Protein AF-A0ABD5JQX7-F1 (afdb_monomer_lite)

pLDDT: mean 82.48, std 14.22, range [42.78, 93.56]

Organism: NCBI:txid2479765

Foldseek 3Di:
DQDDPLDGRPFDALVSCCVSDPDDDSVVSQVVQVCQECVNDPLCRRQWHDPDDRTIDGRVNNVD

Structure (mmCIF, N/CA/C/O backbone):
data_AF-A0ABD5JQX7-F1
#
_entry.id   AF-A0ABD5JQX7-F1
#
loop_
_atom_site.group_PDB
_atom_site.id
_atom_site.type_symbol
_atom_site.label_atom_id
_atom_site.label_alt_id
_atom_site.label_comp_id
_atom_site.label_asym_id
_atom_site.label_entity_id
_atom_site.label_seq_id
_atom_site.pdbx_PD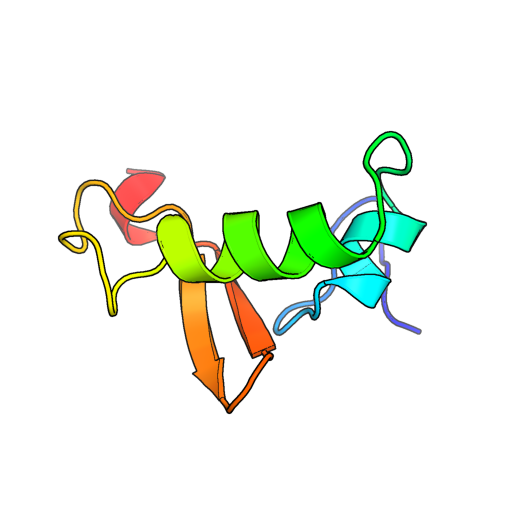B_ins_code
_atom_site.Cartn_x
_atom_site.Cartn_y
_atom_site.Cartn_z
_atom_site.occupancy
_atom_site.B_iso_or_equiv
_atom_site.auth_seq_id
_atom_site.auth_comp_id
_atom_site.auth_asym_id
_atom_site.auth_atom_id
_atom_site.pdbx_PDB_model_num
ATOM 1 N N . MET A 1 1 ? 11.996 -14.686 3.079 1.00 44.41 1 MET A N 1
ATOM 2 C CA . MET A 1 1 ? 11.104 -15.032 1.948 1.00 44.41 1 MET A CA 1
ATOM 3 C C . MET A 1 1 ? 9.776 -14.321 2.179 1.00 44.41 1 MET A C 1
ATOM 5 O O . MET A 1 1 ? 9.239 -14.483 3.262 1.00 44.41 1 MET A O 1
ATOM 9 N N . ALA A 1 2 ? 9.317 -13.474 1.250 1.00 50.94 2 ALA A N 1
ATOM 10 C CA . ALA A 1 2 ? 8.214 -12.516 1.469 1.00 50.94 2 ALA A CA 1
ATOM 11 C C . ALA A 1 2 ? 6.856 -12.945 0.870 1.00 50.94 2 ALA A C 1
ATOM 13 O O . ALA A 1 2 ? 5.943 -12.132 0.773 1.00 50.94 2 ALA A O 1
ATOM 14 N N . VAL A 1 3 ? 6.727 -14.204 0.441 1.00 42.78 3 VAL A N 1
ATOM 15 C CA . VAL A 1 3 ? 5.479 -14.748 -0.109 1.00 42.78 3 VAL A CA 1
ATOM 16 C C . VAL A 1 3 ? 5.343 -16.195 0.361 1.00 42.78 3 VAL A C 1
ATOM 18 O O . VAL A 1 3 ? 6.246 -17.004 0.139 1.00 42.78 3 VAL A O 1
ATOM 21 N N . ARG A 1 4 ? 4.230 -16.523 1.018 1.00 45.56 4 ARG A N 1
ATOM 22 C CA . ARG A 1 4 ? 3.792 -17.900 1.292 1.00 45.56 4 ARG A CA 1
ATOM 23 C C . ARG A 1 4 ? 2.386 -18.026 0.704 1.00 45.56 4 ARG A C 1
ATOM 25 O O . ARG A 1 4 ? 1.552 -17.185 0.976 1.00 45.56 4 ARG A O 1
ATOM 32 N N . LYS A 1 5 ? 2.149 -19.036 -0.142 1.00 50.16 5 LYS A N 1
ATOM 33 C CA . LYS A 1 5 ? 0.820 -19.376 -0.704 1.00 50.16 5 LYS A CA 1
ATOM 34 C C . LYS A 1 5 ? 0.054 -18.241 -1.424 1.00 50.16 5 LYS A C 1
ATOM 36 O O . LYS A 1 5 ? -1.166 -18.203 -1.379 1.00 50.16 5 LYS A O 1
ATOM 41 N N . GLY A 1 6 ? 0.743 -17.340 -2.129 1.00 53.62 6 GLY A N 1
ATOM 42 C CA . GLY A 1 6 ? 0.073 -16.221 -2.817 1.00 53.62 6 GLY A CA 1
ATOM 43 C C . GLY A 1 6 ? -0.367 -15.091 -1.880 1.00 53.62 6 GLY A C 1
ATOM 44 O O . GLY A 1 6 ? -0.959 -14.118 -2.332 1.00 53.62 6 GLY A O 1
ATOM 45 N N . GLU A 1 7 ? -0.022 -15.189 -0.597 1.00 62.81 7 GLU A N 1
ATOM 46 C CA . GLU A 1 7 ? -0.258 -14.159 0.402 1.00 62.81 7 GLU A CA 1
ATOM 47 C C . GLU A 1 7 ? 0.984 -13.265 0.487 1.00 62.81 7 GLU A C 1
ATOM 49 O O . GLU A 1 7 ? 2.127 -13.728 0.626 1.00 62.81 7 GLU A O 1
ATOM 54 N N . LEU A 1 8 ? 0.752 -11.963 0.337 1.00 71.12 8 LEU A N 1
ATOM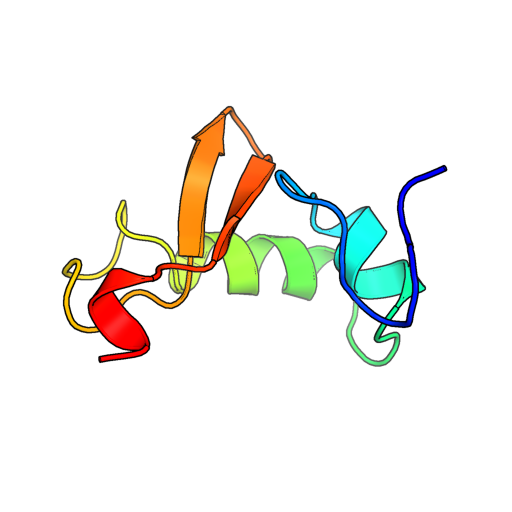 55 C CA . LEU A 1 8 ? 1.770 -10.933 0.456 1.00 71.12 8 LEU A CA 1
ATOM 56 C C . LEU A 1 8 ? 2.162 -10.823 1.933 1.00 71.12 8 LEU A C 1
ATOM 58 O O . LEU A 1 8 ? 1.322 -10.491 2.762 1.00 71.12 8 LEU A O 1
ATOM 62 N N . ALA A 1 9 ? 3.420 -11.119 2.275 1.00 79.44 9 ALA A N 1
ATOM 63 C CA . ALA A 1 9 ? 3.840 -11.099 3.673 1.00 79.44 9 ALA A CA 1
ATOM 64 C C . ALA A 1 9 ? 3.727 -9.685 4.257 1.00 79.44 9 ALA A C 1
ATOM 66 O O . ALA A 1 9 ? 4.318 -8.733 3.741 1.00 79.44 9 ALA A O 1
ATOM 67 N N . GLU A 1 10 ? 2.991 -9.569 5.356 1.00 81.56 10 GLU A N 1
ATOM 68 C CA . GLU A 1 10 ? 2.758 -8.301 6.029 1.00 81.56 10 GLU A CA 1
ATOM 69 C C . GLU A 1 10 ? 3.811 -8.051 7.122 1.00 81.56 10 GLU A C 1
ATOM 71 O O . GLU A 1 10 ? 4.184 -8.977 7.846 1.00 81.56 10 GLU A O 1
ATOM 76 N N . PRO A 1 11 ? 4.298 -6.807 7.285 1.00 88.50 11 PRO A N 1
ATOM 77 C CA . PRO A 1 11 ? 4.003 -5.636 6.463 1.00 88.50 11 PRO A CA 1
ATOM 78 C C . PRO A 1 11 ? 4.796 -5.611 5.145 1.00 88.50 11 PRO A C 1
ATOM 80 O O . PRO A 1 11 ? 5.997 -5.887 5.111 1.00 88.50 11 PRO A O 1
ATOM 83 N N . PHE A 1 12 ? 4.139 -5.179 4.071 1.00 89.25 12 PHE A N 1
ATOM 84 C CA . PHE A 1 12 ? 4.676 -5.138 2.713 1.00 89.25 12 PHE A CA 1
ATOM 85 C C . PHE A 1 12 ? 5.004 -3.723 2.233 1.00 89.25 12 PHE A C 1
ATOM 87 O O . PHE A 1 12 ? 4.536 -2.714 2.765 1.00 89.25 12 PHE A O 1
ATOM 94 N N . ARG A 1 13 ? 5.832 -3.644 1.186 1.00 91.25 13 ARG A N 1
ATOM 95 C CA . ARG A 1 13 ? 6.180 -2.399 0.488 1.00 91.25 13 ARG A CA 1
ATOM 96 C C . ARG A 1 13 ? 5.643 -2.408 -0.940 1.00 91.25 13 ARG A C 1
ATOM 98 O O . ARG A 1 13 ? 5.347 -3.461 -1.496 1.00 91.25 13 ARG A O 1
ATOM 105 N N . ALA A 1 14 ? 5.646 -1.240 -1.580 1.00 90.31 14 ALA A N 1
ATOM 106 C CA . ALA A 1 14 ? 5.321 -1.073 -3.002 1.00 90.31 14 ALA A CA 1
ATOM 107 C C . ALA A 1 14 ? 6.065 -2.067 -3.919 1.00 90.31 14 ALA A C 1
ATOM 109 O O . ALA A 1 14 ? 5.496 -2.605 -4.866 1.00 90.31 14 ALA A O 1
ATOM 110 N N . LEU A 1 15 ? 7.335 -2.349 -3.610 1.00 88.69 15 LEU A N 1
ATOM 111 C CA . LEU A 1 15 ? 8.141 -3.318 -4.353 1.00 88.69 15 LEU A CA 1
ATOM 112 C C . LEU A 1 15 ? 7.627 -4.757 -4.202 1.00 88.69 15 LEU A C 1
ATOM 114 O O . LEU A 1 15 ? 7.675 -5.519 -5.162 1.00 88.69 15 LEU A O 1
ATOM 118 N N . ASP A 1 16 ? 7.159 -5.126 -3.010 1.00 88.50 16 ASP A N 1
ATOM 119 C CA . ASP A 1 16 ? 6.651 -6.468 -2.733 1.00 88.50 16 ASP A CA 1
ATOM 120 C C . ASP A 1 16 ? 5.313 -6.677 -3.464 1.00 88.50 16 ASP A C 1
ATOM 122 O O . ASP A 1 16 ? 5.142 -7.693 -4.134 1.00 88.50 16 ASP A O 1
ATOM 126 N N . VAL A 1 17 ? 4.438 -5.660 -3.477 1.00 87.62 17 VAL A N 1
ATOM 127 C CA . VAL A 1 17 ? 3.206 -5.649 -4.291 1.00 87.62 17 VAL A CA 1
ATOM 128 C C . VAL A 1 17 ? 3.532 -5.812 -5.776 1.00 87.62 17 VAL A C 1
ATOM 130 O O . VAL A 1 17 ? 2.983 -6.692 -6.426 1.00 87.62 17 VAL A O 1
ATOM 133 N N . ARG A 1 18 ? 4.484 -5.035 -6.310 1.00 88.75 18 ARG A N 1
ATOM 134 C CA . ARG A 1 18 ? 4.910 -5.128 -7.718 1.00 88.75 18 ARG A CA 1
ATOM 135 C C . ARG A 1 18 ? 5.431 -6.516 -8.101 1.00 88.75 18 ARG A C 1
ATOM 137 O O . ARG A 1 18 ? 5.308 -6.909 -9.257 1.00 88.75 18 ARG A O 1
ATOM 144 N N . ARG A 1 19 ? 6.063 -7.236 -7.169 1.00 86.06 19 ARG A N 1
ATOM 145 C CA . ARG A 1 19 ? 6.580 -8.594 -7.415 1.00 86.06 19 ARG A CA 1
ATOM 146 C C . ARG A 1 19 ? 5.462 -9.623 -7.545 1.00 86.06 19 ARG A C 1
ATOM 148 O O . ARG A 1 19 ? 5.622 -10.563 -8.312 1.00 86.06 19 ARG A O 1
ATOM 155 N N . VAL A 1 20 ? 4.373 -9.450 -6.798 1.00 85.38 20 VAL A N 1
ATOM 156 C CA . VAL A 1 20 ? 3.220 -10.364 -6.809 1.00 85.38 20 VAL A CA 1
ATOM 157 C C . VAL A 1 20 ? 2.222 -9.990 -7.908 1.00 85.38 20 VAL A C 1
ATOM 159 O O . VAL A 1 20 ? 1.712 -10.868 -8.594 1.00 85.38 20 VAL A O 1
ATOM 162 N N . ALA A 1 21 ? 1.987 -8.694 -8.112 1.00 84.12 21 ALA A N 1
ATOM 163 C CA . ALA A 1 21 ? 1.059 -8.142 -9.091 1.00 84.12 21 ALA A CA 1
ATOM 164 C C . ALA A 1 21 ? 1.752 -7.055 -9.936 1.00 84.12 21 ALA A C 1
ATOM 166 O O . ALA A 1 21 ? 1.594 -5.858 -9.671 1.00 84.12 21 ALA A O 1
ATOM 167 N N . PRO A 1 22 ? 2.561 -7.442 -10.939 1.00 86.50 22 PRO A N 1
ATOM 168 C CA . PRO A 1 22 ? 3.112 -6.494 -11.896 1.00 8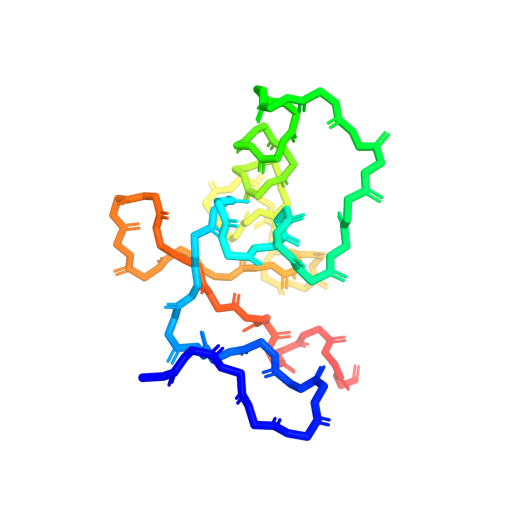6.50 22 PRO A CA 1
ATOM 169 C C . PRO A 1 22 ? 2.016 -5.998 -12.853 1.00 86.50 22 PRO A C 1
ATOM 171 O O . PRO A 1 22 ? 1.109 -6.738 -13.219 1.00 86.50 22 PRO A O 1
ATOM 174 N N . GLY A 1 23 ? 2.116 -4.746 -13.302 1.00 89.56 23 GLY A N 1
ATOM 175 C CA . GLY A 1 23 ? 1.170 -4.171 -14.270 1.00 89.56 23 GLY A CA 1
ATOM 176 C C . GLY A 1 23 ? 1.118 -2.645 -14.267 1.00 89.56 23 GLY A C 1
ATOM 177 O O . GLY A 1 23 ? 0.745 -2.033 -15.262 1.00 89.56 23 GLY A O 1
ATOM 178 N N . TRP A 1 24 ? 1.546 -2.010 -13.174 1.00 91.62 24 TRP A N 1
ATOM 179 C CA . TRP A 1 24 ? 1.644 -0.552 -13.081 1.00 91.62 24 TRP A CA 1
ATOM 180 C C . TRP A 1 24 ? 3.079 -0.035 -13.203 1.00 91.62 24 TRP A C 1
ATOM 182 O O . TRP A 1 24 ? 4.049 -0.763 -12.968 1.00 91.62 24 TRP A O 1
ATOM 192 N N . ALA A 1 25 ? 3.209 1.259 -13.510 1.00 91.44 25 ALA A N 1
ATOM 193 C CA . ALA A 1 25 ? 4.464 1.989 -13.370 1.00 91.44 25 ALA A CA 1
ATOM 194 C C . ALA A 1 25 ? 4.914 2.010 -11.899 1.00 91.44 25 ALA A C 1
ATOM 196 O O . ALA A 1 25 ? 4.090 2.079 -10.989 1.00 91.44 25 ALA A O 1
ATOM 197 N N . TYR A 1 26 ? 6.226 1.971 -11.651 1.00 86.12 26 TYR A N 1
ATOM 198 C CA . TYR A 1 26 ? 6.760 1.850 -10.288 1.00 86.12 26 TYR A CA 1
ATOM 199 C C . TYR A 1 26 ? 6.280 2.940 -9.303 1.00 86.12 26 TYR A C 1
ATOM 201 O O . TYR A 1 26 ? 5.908 2.572 -8.188 1.00 86.12 26 TYR A O 1
ATOM 209 N N . PRO A 1 27 ? 6.206 4.234 -9.680 1.00 91.94 27 PRO A N 1
ATOM 210 C CA . PRO A 1 27 ? 5.692 5.281 -8.790 1.00 91.94 27 PRO A CA 1
ATOM 211 C C . PRO A 1 27 ? 4.244 5.040 -8.345 1.00 91.94 27 PRO A C 1
ATOM 213 O O . PRO A 1 27 ? 3.915 5.260 -7.181 1.00 91.94 27 PRO A O 1
ATOM 216 N N . ARG A 1 28 ? 3.417 4.468 -9.228 1.00 93.56 28 ARG A N 1
ATOM 217 C CA . ARG A 1 28 ? 1.988 4.250 -8.984 1.00 93.56 28 ARG A CA 1
ATOM 218 C C . ARG A 1 28 ? 1.717 3.316 -7.809 1.00 93.56 28 ARG A C 1
ATOM 220 O O . ARG A 1 28 ? 0.713 3.479 -7.132 1.00 93.56 28 ARG A O 1
ATOM 227 N N . TYR A 1 29 ? 2.610 2.367 -7.517 1.00 91.94 29 TYR A N 1
ATOM 228 C CA . TYR A 1 29 ? 2.461 1.518 -6.327 1.00 91.94 29 TYR A CA 1
ATOM 229 C C . TYR A 1 29 ? 2.631 2.316 -5.030 1.00 91.94 29 TYR A C 1
ATOM 231 O O . TYR A 1 29 ? 1.958 2.028 -4.045 1.00 91.94 29 TYR A O 1
ATOM 239 N N . PHE A 1 30 ? 3.527 3.309 -5.005 1.00 90.75 30 PHE A N 1
ATOM 240 C CA . PHE A 1 30 ? 3.704 4.160 -3.826 1.00 90.75 30 PHE A CA 1
ATOM 241 C C . PHE A 1 30 ? 2.510 5.082 -3.631 1.00 90.75 30 PHE A C 1
ATOM 243 O O . PHE A 1 30 ? 2.035 5.203 -2.504 1.00 90.75 30 PHE A O 1
ATOM 250 N N . GLU A 1 31 ? 2.036 5.692 -4.718 1.00 92.56 31 GLU A N 1
ATOM 251 C CA . GLU A 1 31 ? 0.850 6.551 -4.724 1.00 92.56 31 GLU A CA 1
ATOM 252 C C . GLU A 1 31 ? -0.371 5.765 -4.256 1.00 92.56 31 GLU A C 1
ATOM 254 O O . GLU A 1 31 ? -0.968 6.127 -3.253 1.00 92.56 31 GLU A O 1
ATOM 259 N N . PHE A 1 32 ? -0.647 4.611 -4.867 1.00 91.88 32 PHE A N 1
ATOM 260 C CA . PHE A 1 32 ? -1.781 3.762 -4.508 1.00 91.88 32 PHE A CA 1
ATOM 261 C C . PHE A 1 32 ? -1.771 3.353 -3.028 1.00 91.88 32 PHE A C 1
ATOM 263 O O . PHE A 1 32 ? -2.770 3.508 -2.330 1.00 91.88 32 PHE A O 1
ATOM 270 N N . LEU A 1 33 ? -0.632 2.878 -2.511 1.00 91.88 33 LEU A N 1
ATOM 271 C CA . LEU A 1 33 ? -0.532 2.517 -1.095 1.00 91.88 33 LEU A CA 1
ATOM 272 C C . LEU A 1 33 ? -0.697 3.729 -0.172 1.00 91.88 33 LEU A C 1
ATOM 274 O O . LEU A 1 33 ? -1.290 3.605 0.894 1.00 91.88 33 LEU A O 1
ATOM 278 N N . ALA A 1 34 ? -0.165 4.891 -0.555 1.00 91.75 34 ALA A N 1
ATOM 279 C CA . ALA A 1 34 ? -0.274 6.101 0.246 1.00 91.75 34 ALA A CA 1
ATOM 280 C C . ALA A 1 34 ? -1.688 6.699 0.213 1.00 91.75 34 ALA A C 1
ATOM 282 O O . ALA A 1 34 ? -2.153 7.160 1.249 1.00 91.75 34 ALA A O 1
ATOM 283 N N . ASP A 1 35 ? -2.356 6.700 -0.940 1.00 92.75 35 ASP A N 1
ATOM 284 C CA . ASP A 1 35 ? -3.701 7.255 -1.139 1.00 92.75 35 ASP A CA 1
ATOM 285 C C . ASP A 1 35 ? -4.792 6.421 -0.483 1.00 92.75 35 ASP A C 1
ATOM 287 O O . ASP A 1 35 ? -5.756 6.979 0.031 1.00 92.75 35 ASP A O 1
ATOM 291 N N . HIS A 1 36 ? -4.613 5.103 -0.427 1.00 92.19 36 HIS A N 1
ATOM 292 C CA . HIS A 1 36 ? -5.591 4.187 0.151 1.00 92.19 36 HIS A CA 1
ATOM 293 C C . HIS A 1 36 ? -5.257 3.746 1.583 1.00 92.19 36 HIS A C 1
ATOM 295 O O . HIS A 1 36 ? -5.723 2.690 2.021 1.00 92.19 36 HIS A O 1
ATOM 301 N N . CYS A 1 37 ? -4.440 4.514 2.314 1.00 91.94 37 CYS A N 1
ATOM 302 C CA . CYS A 1 37 ? -4.116 4.209 3.708 1.00 91.94 37 CYS A CA 1
ATOM 303 C C . CYS A 1 37 ? -4.913 5.035 4.725 1.00 91.94 37 CYS A C 1
ATOM 305 O O . CYS A 1 37 ? -5.403 6.120 4.412 1.00 91.94 37 CYS A O 1
ATOM 307 N N . THR A 1 38 ? -4.976 4.542 5.964 1.00 90.31 38 THR A N 1
ATOM 308 C CA . THR A 1 38 ? -5.653 5.187 7.107 1.00 90.31 38 THR A CA 1
ATOM 309 C C . THR A 1 38 ? -5.139 6.588 7.455 1.00 90.31 38 THR A C 1
ATOM 311 O O . THR A 1 38 ? -5.800 7.303 8.198 1.00 90.31 38 THR A O 1
ATOM 314 N N . ASP A 1 39 ? -3.972 7.001 6.944 1.00 89.25 39 ASP A N 1
ATOM 315 C CA . ASP A 1 39 ? -3.469 8.372 7.131 1.00 89.25 39 ASP A CA 1
ATOM 316 C C . ASP A 1 39 ? -4.233 9.389 6.261 1.00 89.25 39 ASP A C 1
ATOM 318 O O . ASP A 1 39 ? -4.269 10.574 6.585 1.00 89.25 39 ASP A O 1
ATOM 322 N N . LYS A 1 40 ? -4.785 8.948 5.120 1.00 87.94 40 LYS A N 1
ATOM 323 C CA . LYS A 1 40 ? -5.482 9.804 4.142 1.00 87.94 40 LYS A CA 1
ATOM 324 C C . LYS A 1 40 ? -6.977 9.520 4.037 1.00 87.94 40 LYS A C 1
ATOM 326 O O . LYS A 1 40 ? -7.724 10.386 3.593 1.00 87.94 40 LYS A O 1
ATOM 331 N N . GLN A 1 41 ? -7.403 8.313 4.391 1.00 90.00 41 GLN A N 1
ATOM 332 C CA . GLN A 1 41 ? -8.792 7.871 4.328 1.00 90.00 41 GLN A CA 1
ATOM 333 C C . GLN A 1 41 ? -9.254 7.418 5.708 1.00 90.00 41 GLN A C 1
ATOM 335 O O . GLN A 1 41 ? -8.448 6.951 6.512 1.00 90.00 41 GLN A O 1
ATOM 340 N N . SER A 1 42 ? -10.556 7.517 5.966 1.00 85.56 42 SER A N 1
ATOM 341 C CA . SER A 1 42 ? -11.139 6.989 7.197 1.00 85.56 42 SER A CA 1
ATOM 342 C C . SER A 1 42 ? -10.906 5.473 7.314 1.00 85.56 42 SER A C 1
ATOM 344 O O . SER A 1 42 ? -10.846 4.790 6.284 1.00 85.56 42 SER A O 1
ATOM 346 N N . PRO A 1 43 ? -10.785 4.920 8.535 1.00 83.69 43 PRO A N 1
ATOM 347 C CA . PRO A 1 43 ? -10.512 3.496 8.750 1.00 83.69 43 PRO A CA 1
ATOM 348 C C . PRO A 1 43 ? -11.554 2.551 8.142 1.00 83.69 43 PRO A C 1
ATOM 350 O O . PRO A 1 43 ? -11.232 1.410 7.842 1.00 83.69 43 PRO A O 1
ATOM 353 N N . ASP A 1 44 ? -12.781 3.017 7.923 1.00 84.50 44 ASP A N 1
ATOM 354 C CA . ASP A 1 44 ? -13.861 2.279 7.263 1.00 84.50 44 ASP A CA 1
ATOM 355 C C . ASP A 1 44 ? -13.697 2.184 5.731 1.00 84.50 44 ASP A C 1
ATOM 357 O O . ASP A 1 44 ? -14.183 1.241 5.108 1.00 84.50 44 ASP A O 1
ATOM 361 N N . VAL A 1 45 ? -12.959 3.110 5.104 1.00 86.69 45 VAL A N 1
ATOM 362 C CA . VAL A 1 45 ? -12.736 3.132 3.642 1.00 86.69 45 VAL A CA 1
ATOM 363 C C . VAL A 1 45 ? -11.322 2.688 3.264 1.00 86.69 45 VAL A C 1
ATOM 365 O O . VAL A 1 45 ? -11.125 2.080 2.202 1.00 86.69 45 VAL A O 1
ATOM 368 N N . ALA A 1 46 ? -10.341 2.974 4.121 1.00 90.56 46 ALA A N 1
ATOM 369 C CA . ALA A 1 46 ? -8.933 2.699 3.879 1.00 90.56 46 ALA A CA 1
ATOM 370 C C . ALA A 1 46 ? -8.690 1.208 3.610 1.00 90.56 46 ALA A C 1
ATOM 372 O O . ALA A 1 46 ? -9.120 0.340 4.367 1.00 90.56 46 ALA A O 1
ATOM 373 N N . LEU A 1 47 ? -7.966 0.897 2.534 1.00 89.44 47 LEU A N 1
ATOM 374 C CA . LEU A 1 47 ? -7.560 -0.478 2.215 1.00 89.44 47 LEU A CA 1
ATOM 375 C C . LEU A 1 47 ? -6.348 -0.916 3.039 1.00 89.44 47 LEU A C 1
ATOM 377 O O . LEU A 1 47 ? -6.171 -2.106 3.300 1.00 89.44 47 LEU A O 1
ATOM 381 N N . PHE A 1 48 ? -5.502 0.042 3.418 1.00 91.38 48 PHE A N 1
ATOM 382 C CA . PHE A 1 48 ? -4.207 -0.221 4.024 1.00 91.38 48 PHE A CA 1
ATOM 3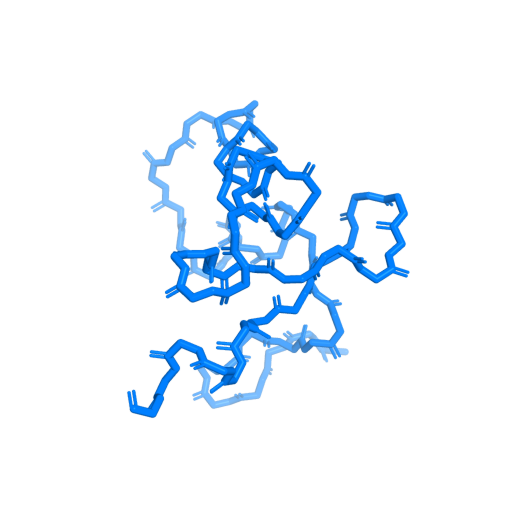83 C C . PHE A 1 48 ? -4.028 0.534 5.335 1.00 91.38 48 PHE A C 1
ATOM 385 O O . PHE A 1 48 ? -4.503 1.654 5.503 1.00 91.38 48 PHE A O 1
ATOM 392 N N . VAL A 1 49 ? -3.238 -0.031 6.238 1.00 91.38 49 VAL A N 1
ATOM 393 C CA . VAL A 1 49 ? -2.754 0.667 7.431 1.00 91.38 49 VAL A CA 1
ATOM 394 C C . VAL A 1 49 ? -1.255 0.875 7.280 1.00 91.38 49 VAL A C 1
ATOM 396 O O . VAL A 1 49 ? -0.505 -0.084 7.068 1.00 91.38 49 VAL A O 1
ATOM 399 N N . ARG A 1 50 ? -0.791 2.126 7.381 1.00 91.94 50 ARG A N 1
ATOM 400 C CA . ARG A 1 50 ? 0.644 2.422 7.363 1.00 91.94 50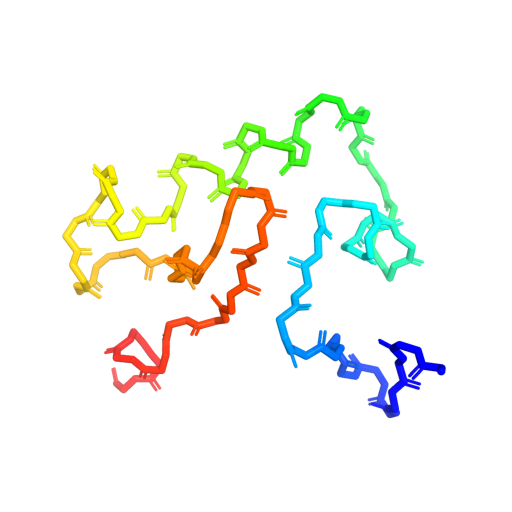 ARG A CA 1
ATOM 401 C C . ARG A 1 50 ? 1.232 2.116 8.739 1.00 91.94 50 ARG A C 1
ATOM 403 O O . ARG A 1 50 ? 0.935 2.791 9.713 1.00 91.94 50 ARG A O 1
ATOM 410 N N . VAL A 1 51 ? 2.099 1.108 8.810 1.00 90.94 51 VAL A N 1
ATOM 411 C CA . VAL A 1 51 ? 2.767 0.718 10.068 1.00 90.94 51 VAL A CA 1
ATOM 412 C C . VAL A 1 51 ? 4.138 1.375 10.235 1.00 90.94 51 VAL A C 1
ATOM 414 O O . VAL A 1 51 ? 4.647 1.494 11.343 1.00 90.94 51 VAL A O 1
ATOM 417 N N . ALA A 1 52 ? 4.764 1.777 9.126 1.00 88.12 52 ALA A N 1
ATOM 418 C CA . ALA A 1 52 ? 6.045 2.478 9.094 1.00 88.12 52 ALA A CA 1
ATOM 419 C C . ALA A 1 52 ? 6.205 3.217 7.756 1.00 88.12 52 ALA A C 1
ATOM 421 O O . ALA A 1 52 ? 5.454 2.985 6.807 1.00 88.12 52 ALA A O 1
ATOM 422 N N . LYS A 1 53 ? 7.223 4.079 7.637 1.00 85.56 53 LYS A N 1
ATOM 423 C CA . LYS A 1 53 ? 7.519 4.800 6.387 1.00 85.56 53 LYS A CA 1
ATOM 424 C C . LYS A 1 53 ? 7.664 3.820 5.211 1.00 85.56 53 LYS A C 1
ATOM 426 O O . LYS A 1 53 ? 8.617 3.047 5.145 1.00 85.56 53 LYS A O 1
ATOM 431 N N . GLY A 1 54 ? 6.701 3.859 4.286 1.00 86.88 54 GLY A N 1
ATOM 432 C CA . GLY A 1 54 ? 6.660 3.000 3.098 1.00 86.88 54 GLY A CA 1
ATOM 433 C C . GLY A 1 54 ? 6.328 1.525 3.358 1.00 86.88 54 GLY A C 1
ATOM 434 O O . GLY A 1 54 ? 6.530 0.713 2.455 1.00 86.88 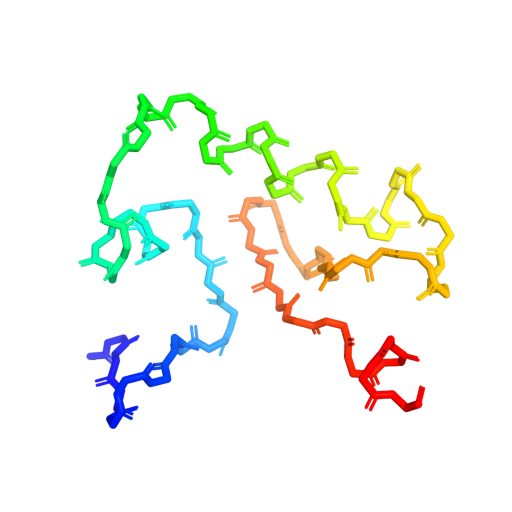54 GLY A O 1
ATOM 435 N N . ARG A 1 55 ? 5.847 1.173 4.558 1.00 90.69 55 ARG A N 1
ATOM 436 C CA . ARG A 1 55 ? 5.417 -0.180 4.934 1.00 90.69 55 ARG A CA 1
ATOM 437 C C . ARG A 1 55 ? 3.944 -0.181 5.322 1.00 90.69 55 ARG A C 1
ATOM 439 O O . ARG A 1 55 ? 3.523 0.622 6.157 1.00 90.69 55 ARG A O 1
ATOM 446 N N . TYR A 1 56 ? 3.200 -1.109 4.743 1.00 92.31 56 TYR A N 1
ATOM 447 C CA . TYR A 1 56 ? 1.752 -1.192 4.858 1.00 92.31 56 TYR A CA 1
ATOM 448 C C . TYR A 1 56 ? 1.321 -2.609 5.227 1.00 92.31 56 TYR A C 1
ATOM 450 O O . TYR A 1 56 ? 2.031 -3.574 4.953 1.00 92.31 56 TYR A O 1
ATOM 458 N N . ARG A 1 57 ? 0.155 -2.707 5.851 1.00 90.25 57 ARG A N 1
ATOM 459 C CA . ARG A 1 57 ? -0.618 -3.940 6.023 1.00 90.25 57 ARG A CA 1
ATOM 460 C C . ARG A 1 57 ? -2.022 -3.722 5.466 1.00 90.25 57 ARG A C 1
ATOM 462 O O . ARG A 1 57 ? -2.423 -2.570 5.285 1.00 90.25 57 ARG A O 1
ATOM 469 N N . LEU A 1 58 ? -2.752 -4.789 5.202 1.00 88.19 58 LEU A N 1
ATOM 470 C CA . LEU A 1 58 ? -4.174 -4.761 4.918 1.00 88.19 58 LEU A CA 1
ATOM 471 C C . LEU A 1 58 ? -4.935 -4.236 6.133 1.00 88.19 58 LEU A C 1
ATOM 473 O O . LEU A 1 58 ? -4.508 -4.354 7.283 1.00 88.19 58 LEU A O 1
ATOM 477 N N . ASN A 1 59 ? -6.050 -3.581 5.853 1.00 86.19 59 ASN A N 1
ATOM 478 C CA . ASN A 1 59 ? -6.946 -3.104 6.882 1.00 86.19 59 ASN A CA 1
ATOM 479 C C . ASN A 1 59 ? -8.048 -4.139 7.147 1.00 86.19 59 ASN A C 1
ATOM 481 O O . ASN A 1 59 ? -9.061 -4.151 6.449 1.00 86.19 59 ASN A O 1
ATOM 485 N N . ASP A 1 60 ? -7.869 -4.972 8.176 1.00 80.25 60 ASP A N 1
ATOM 486 C CA . ASP A 1 60 ? -8.880 -5.944 8.621 1.00 80.25 60 ASP A CA 1
ATOM 487 C C . ASP A 1 60 ? -10.231 -5.300 8.973 1.00 80.25 60 ASP A C 1
ATOM 489 O O . ASP A 1 60 ? -11.262 -5.949 8.845 1.00 80.25 60 ASP A O 1
ATOM 493 N N . GLN A 1 61 ? -10.265 -4.017 9.361 1.00 71.56 61 GLN A N 1
ATOM 494 C CA . GLN A 1 61 ? -11.523 -3.328 9.686 1.00 71.56 61 GLN A CA 1
ATOM 495 C C . GLN A 1 61 ? -12.421 -3.100 8.468 1.00 71.56 61 GLN A C 1
ATOM 497 O O . GLN A 1 61 ? -13.623 -2.926 8.629 1.00 71.56 61 GLN A O 1
ATOM 502 N N . LYS A 1 62 ? -11.850 -3.107 7.260 1.00 63.47 62 LYS A N 1
ATOM 503 C CA . LYS A 1 62 ? -12.609 -3.023 6.010 1.00 63.47 62 LYS A CA 1
ATOM 504 C C . LYS A 1 62 ? -13.060 -4.398 5.505 1.00 63.47 62 LYS A C 1
ATOM 506 O O . LYS A 1 62 ? -13.959 -4.483 4.679 1.00 63.47 62 LYS A O 1
ATOM 511 N N . ALA A 1 63 ? -12.413 -5.473 5.951 1.00 56.81 63 ALA A N 1
ATOM 512 C CA . ALA A 1 63 ? -12.747 -6.832 5.532 1.00 56.81 63 ALA A CA 1
ATOM 513 C C . ALA A 1 63 ? -13.971 -7.417 6.273 1.00 56.81 63 ALA A C 1
ATOM 515 O O . ALA A 1 63 ? -14.286 -8.588 6.063 1.00 56.81 63 ALA A O 1
ATOM 516 N N . GLY A 1 64 ? -14.624 -6.621 7.133 1.00 45.56 64 GLY A N 1
ATOM 517 C CA . GLY A 1 64 ? -15.830 -6.970 7.893 1.00 45.56 64 GLY A CA 1
ATOM 518 C C . GLY A 1 64 ? -17.124 -6.523 7.231 1.00 45.56 64 GLY A C 1
ATOM 519 O O . GLY A 1 64 ? -17.134 -5.425 6.630 1.00 45.56 64 GLY A O 1
#

Secondary structure (DSSP, 8-state):
--EETTEEPSSB-HHHHHHHS--S-HHHHHHHHHHTBTTTS-TTT-SEEEEETTEEEE-GGG--

Radius of gyration: 11.46 Å; chains: 1; bounding box: 27×29×24 Å

Sequence (64 aa):
MAVRKGELAEPFRALDVRRVAPGWAYPRYFEFLADHCTDKQSPDVALFVRVAKGRYRLNDQKAG